Protein AF-A0A089M800-F1 (afdb_monomer_lite)

pLDDT: mean 74.72, std 16.69, range [32.69, 91.88]

Secondary structure (DSSP, 8-state):
----EEE-SS-EEEE----HHHHHHHHHHHTS-TTTS-EEEEEEEE-TTS-EEEEEEE--S-TTPEEEE--S-----EEEEEEEEEEETTEEEEEEEPPEEEE-TTS-EEEE-HHHHHHHS-PPP-TT--HHHHHHHS--TT--

Sequence (144 aa):
MDERLQFDGTQLTFQTALEEEKRQLIAWHFKSSWLELPQAVRLTALSSENKFAQFLFPVDRPLGQMLEMRIPRPANRYYYADLGIIKKVQTFVPILRSNVLFICDDGSLMYSDWFSFQRDHASPPLLEQNTWWEFFTGYSLSAH

Organism: NCBI:txid189425

Radius of gyration: 15.39 Å; chains: 1; bounding box: 35×35×39 Å

Structure (mmCIF, N/CA/C/O backbone):
data_AF-A0A089M800-F1
#
_entry.id   AF-A0A089M800-F1
#
loop_
_atom_site.group_PDB
_atom_site.id
_atom_site.type_symbol
_atom_site.label_atom_id
_atom_site.label_alt_id
_atom_site.label_comp_id
_atom_site.label_asym_id
_atom_site.label_entity_id
_atom_site.label_seq_id
_atom_site.pdbx_PDB_ins_code
_atom_site.Cartn_x
_atom_site.Cartn_y
_atom_site.Cartn_z
_atom_site.occupancy
_atom_site.B_iso_or_equiv
_atom_site.auth_seq_id
_atom_site.auth_comp_id
_atom_site.auth_asym_id
_atom_site.auth_atom_id
_atom_site.pdbx_PDB_model_num
ATOM 1 N N . MET A 1 1 ? 16.127 0.426 6.291 1.00 49.12 1 MET A N 1
ATOM 2 C CA . MET A 1 1 ? 14.814 0.945 5.849 1.00 49.12 1 MET A CA 1
ATOM 3 C C . MET A 1 1 ? 13.780 -0.127 6.134 1.00 49.12 1 MET A C 1
ATOM 5 O O . MET A 1 1 ? 14.118 -1.292 5.994 1.00 49.12 1 MET A O 1
ATOM 9 N N . ASP A 1 2 ? 12.574 0.240 6.563 1.00 60.88 2 ASP A N 1
ATOM 10 C CA . ASP A 1 2 ? 11.484 -0.721 6.787 1.00 60.88 2 ASP A CA 1
ATOM 11 C C . ASP A 1 2 ? 10.811 -1.018 5.430 1.00 60.88 2 ASP A C 1
ATOM 13 O O . ASP A 1 2 ? 9.949 -0.271 4.959 1.00 60.88 2 ASP A O 1
ATOM 17 N N . GLU A 1 3 ? 11.302 -2.041 4.725 1.00 78.12 3 GLU A N 1
ATOM 18 C CA . GLU A 1 3 ? 10.845 -2.426 3.382 1.00 78.12 3 GLU A CA 1
ATOM 19 C C . GLU A 1 3 ? 9.505 -3.167 3.453 1.00 78.12 3 GLU A C 1
ATOM 21 O O . GLU A 1 3 ? 9.428 -4.395 3.501 1.00 78.12 3 GLU A O 1
ATOM 26 N N . ARG A 1 4 ? 8.422 -2.385 3.478 1.00 87.38 4 ARG A N 1
ATOM 27 C CA . ARG A 1 4 ? 7.049 -2.891 3.631 1.00 87.38 4 ARG A CA 1
ATOM 28 C C . ARG A 1 4 ? 6.441 -3.458 2.362 1.00 87.38 4 ARG A C 1
ATOM 30 O O . ARG A 1 4 ? 5.546 -4.286 2.458 1.00 87.38 4 ARG A O 1
ATOM 37 N N . LEU A 1 5 ? 6.861 -2.964 1.203 1.00 91.88 5 LEU A N 1
ATOM 38 C CA . LEU A 1 5 ? 6.451 -3.482 -0.097 1.00 91.88 5 LEU A CA 1
ATOM 39 C C . LEU A 1 5 ? 7.604 -4.320 -0.631 1.00 91.88 5 LEU A C 1
ATOM 41 O O . LEU A 1 5 ? 8.716 -3.817 -0.689 1.00 91.88 5 LEU A O 1
ATOM 45 N N . GLN A 1 6 ? 7.345 -5.565 -1.005 1.00 91.19 6 GLN A N 1
ATOM 46 C CA . GLN A 1 6 ? 8.368 -6.492 -1.489 1.00 91.19 6 GLN A CA 1
ATOM 47 C C . GLN A 1 6 ? 7.889 -7.167 -2.770 1.00 91.19 6 GLN A C 1
ATOM 49 O O . GLN A 1 6 ? 6.682 -7.298 -2.980 1.00 91.19 6 GLN A O 1
ATOM 54 N N . PHE A 1 7 ? 8.829 -7.592 -3.612 1.00 88.25 7 PHE A N 1
ATOM 55 C CA . PHE A 1 7 ? 8.568 -8.352 -4.832 1.00 88.25 7 PHE A CA 1
ATOM 56 C C . PHE A 1 7 ? 9.371 -9.647 -4.814 1.00 88.25 7 PHE A C 1
ATOM 58 O O . PHE A 1 7 ? 10.582 -9.616 -4.618 1.00 88.25 7 PHE A O 1
ATOM 65 N N . ASP A 1 8 ? 8.706 -10.776 -5.037 1.00 85.75 8 ASP A N 1
ATOM 66 C CA . ASP A 1 8 ? 9.338 -12.103 -5.037 1.00 85.75 8 ASP A CA 1
ATOM 67 C C . ASP A 1 8 ? 9.663 -12.629 -6.450 1.00 85.75 8 ASP A C 1
ATOM 69 O O . ASP 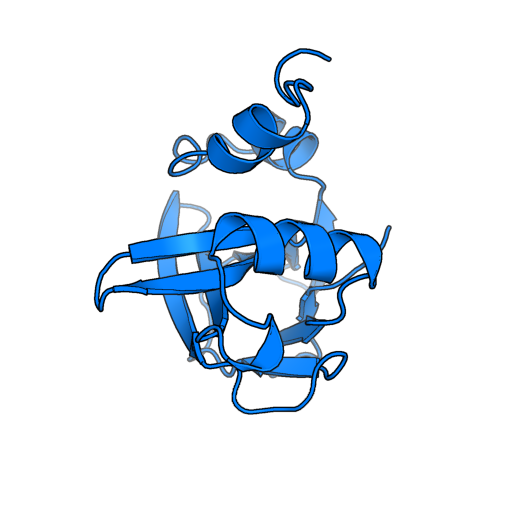A 1 8 ? 10.033 -13.790 -6.620 1.00 85.75 8 ASP A O 1
ATOM 73 N N . GLY A 1 9 ? 9.505 -11.790 -7.480 1.00 80.44 9 GLY A N 1
ATOM 74 C CA . GLY A 1 9 ? 9.636 -12.173 -8.889 1.00 80.44 9 GLY A CA 1
ATOM 75 C C . GLY A 1 9 ? 8.302 -12.485 -9.574 1.00 80.44 9 GLY A C 1
ATOM 76 O O . GLY A 1 9 ? 8.226 -12.457 -10.802 1.00 80.44 9 GLY A O 1
ATOM 77 N N . THR A 1 10 ? 7.237 -12.738 -8.807 1.00 80.94 10 THR A N 1
ATOM 78 C CA . THR A 1 10 ? 5.909 -13.087 -9.339 1.00 80.94 10 THR A CA 1
ATOM 79 C C . THR A 1 10 ? 4.806 -12.172 -8.816 1.00 80.94 10 THR A C 1
ATOM 81 O O . THR A 1 10 ? 3.901 -11.801 -9.566 1.00 80.94 10 THR A O 1
ATOM 84 N N . GLN A 1 11 ? 4.863 -11.795 -7.542 1.00 85.56 11 GLN A N 1
ATOM 85 C CA . GLN A 1 11 ? 3.828 -11.025 -6.859 1.00 85.56 11 GLN A CA 1
ATOM 86 C C . GLN A 1 11 ? 4.428 -9.959 -5.942 1.00 85.56 11 GLN A C 1
ATOM 88 O O . GLN A 1 11 ? 5.575 -10.055 -5.506 1.00 85.56 11 GLN A O 1
ATOM 93 N N . LEU A 1 12 ? 3.627 -8.927 -5.658 1.00 90.06 12 LEU A N 1
ATOM 94 C CA . LEU A 1 12 ? 3.953 -7.960 -4.618 1.00 90.06 12 LEU A CA 1
ATOM 95 C C . LEU A 1 12 ? 3.332 -8.385 -3.296 1.00 90.06 12 LEU A C 1
ATOM 97 O O . LEU A 1 12 ? 2.187 -8.829 -3.255 1.00 90.06 12 LEU A O 1
ATOM 101 N N . THR A 1 13 ? 4.051 -8.164 -2.207 1.00 91.56 13 THR A N 1
ATOM 102 C CA . THR A 1 13 ? 3.533 -8.331 -0.850 1.00 91.56 13 THR A CA 1
ATOM 103 C C . THR A 1 13 ? 3.671 -7.039 -0.071 1.00 91.56 13 THR A C 1
ATOM 105 O O . THR A 1 13 ? 4.709 -6.384 -0.151 1.00 91.56 13 THR A O 1
ATOM 108 N N . PHE A 1 14 ? 2.642 -6.680 0.693 1.00 91.19 14 PHE A N 1
ATOM 109 C CA . PHE A 1 14 ? 2.653 -5.493 1.541 1.00 91.19 14 PHE A CA 1
ATOM 110 C C . PHE A 1 14 ? 2.458 -5.834 3.021 1.00 91.19 14 PHE A C 1
ATOM 112 O O . PHE A 1 14 ? 1.486 -6.495 3.390 1.00 91.19 14 PHE A O 1
ATOM 119 N N . GLN A 1 15 ? 3.344 -5.335 3.883 1.00 90.56 15 GLN A N 1
ATOM 120 C CA . GLN A 1 15 ? 3.259 -5.504 5.330 1.00 90.56 15 GLN A CA 1
ATOM 121 C C . GLN A 1 15 ? 2.272 -4.506 5.954 1.00 90.56 15 GLN A C 1
ATOM 123 O O . GLN A 1 15 ? 2.556 -3.316 6.111 1.00 90.56 15 GLN A O 1
ATOM 128 N N . THR A 1 16 ? 1.122 -5.023 6.388 1.00 88.12 16 THR A N 1
ATOM 129 C CA . THR A 1 16 ? 0.029 -4.227 6.981 1.00 88.12 16 THR A CA 1
ATOM 130 C C . THR A 1 16 ? 0.222 -3.895 8.466 1.00 88.12 16 THR A C 1
ATOM 132 O O . THR A 1 16 ? -0.602 -3.201 9.057 1.00 88.12 16 THR A O 1
ATOM 135 N N . ALA A 1 17 ? 1.295 -4.389 9.093 1.00 86.56 17 ALA A N 1
ATOM 136 C CA . ALA A 1 17 ? 1.561 -4.204 10.519 1.00 86.56 17 ALA A CA 1
ATOM 137 C C . ALA A 1 17 ? 1.618 -2.718 10.910 1.00 86.56 17 ALA A C 1
ATOM 139 O O . ALA A 1 17 ? 2.389 -1.952 10.330 1.00 86.56 17 ALA A O 1
ATOM 140 N N . LEU A 1 18 ? 0.864 -2.327 11.938 1.00 84.38 18 LEU A N 1
ATOM 141 C CA . LEU A 1 18 ? 0.904 -0.991 12.531 1.00 84.38 18 LEU A CA 1
ATOM 142 C C . LEU A 1 18 ? 1.157 -1.081 14.033 1.00 84.38 18 LEU A C 1
ATOM 144 O O . LEU A 1 18 ? 0.583 -1.923 14.727 1.00 84.38 18 LEU A O 1
ATOM 148 N N . GLU A 1 19 ? 1.982 -0.165 14.530 1.00 85.12 19 GLU A N 1
ATOM 149 C CA . GLU A 1 19 ? 2.216 0.018 15.961 1.00 85.12 19 GLU A CA 1
ATOM 150 C C . GLU A 1 19 ? 0.898 0.310 16.689 1.00 85.12 19 GLU A C 1
ATOM 152 O O . GLU A 1 19 ? -0.022 0.917 16.134 1.00 85.12 19 GLU A O 1
ATOM 157 N N . GLU A 1 20 ? 0.797 -0.147 17.937 1.00 86.12 20 GLU A N 1
ATOM 158 C CA . GLU A 1 20 ? -0.401 0.022 18.768 1.00 86.12 20 GLU A CA 1
ATOM 159 C C . GLU A 1 20 ? -0.800 1.499 18.905 1.00 86.12 20 GLU A C 1
ATOM 161 O O . GLU A 1 20 ? -1.959 1.842 18.688 1.00 86.12 20 GLU A O 1
ATOM 166 N N . GLU A 1 21 ? 0.166 2.387 19.145 1.00 86.44 21 GLU A N 1
ATOM 167 C CA . GLU A 1 21 ? -0.069 3.830 19.283 1.00 86.44 21 GLU A CA 1
ATOM 168 C C . GLU A 1 21 ? -0.737 4.434 18.037 1.00 86.44 21 GLU A C 1
ATOM 170 O O . GLU A 1 21 ? -1.718 5.172 18.138 1.00 86.44 21 GLU A O 1
ATOM 175 N N . LYS A 1 22 ? -0.277 4.057 16.836 1.00 82.56 22 LYS A N 1
ATOM 176 C CA . LYS A 1 22 ? -0.880 4.517 15.575 1.00 82.56 22 LYS A CA 1
ATOM 177 C C . LYS A 1 22 ? -2.302 3.994 15.415 1.00 82.56 22 LYS A C 1
ATOM 179 O O . LYS A 1 22 ? -3.185 4.745 15.008 1.00 82.56 22 LYS A O 1
ATOM 184 N N . ARG A 1 23 ? -2.546 2.727 15.766 1.00 85.69 23 ARG A N 1
ATOM 185 C CA . ARG A 1 23 ? -3.891 2.133 15.718 1.00 85.69 23 ARG A CA 1
ATOM 186 C C . ARG A 1 23 ? -4.856 2.854 16.659 1.00 85.69 23 ARG A C 1
ATOM 188 O O . ARG A 1 23 ? -5.989 3.117 16.263 1.00 85.69 23 ARG A O 1
ATOM 195 N N . GLN A 1 24 ? -4.401 3.233 17.852 1.00 84.38 24 GLN A N 1
ATOM 196 C CA . GLN A 1 24 ? -5.200 3.991 18.820 1.00 84.38 24 GLN A CA 1
ATOM 197 C C . GLN A 1 24 ? -5.548 5.395 18.316 1.00 84.38 24 GLN A C 1
ATOM 199 O O . GLN A 1 24 ? -6.711 5.796 18.385 1.00 84.38 24 GLN A O 1
ATOM 204 N N . LEU A 1 25 ? -4.581 6.120 17.746 1.00 85.50 25 LEU A N 1
ATOM 205 C CA . LEU A 1 25 ? -4.818 7.446 17.163 1.00 85.50 25 LEU A CA 1
ATOM 206 C C . LEU A 1 25 ? -5.839 7.398 16.022 1.00 85.50 25 LEU A C 1
ATOM 208 O O . LEU A 1 25 ? -6.747 8.228 15.949 1.00 85.50 25 LEU A O 1
ATOM 212 N N . ILE A 1 26 ? -5.723 6.394 15.153 1.00 83.62 26 ILE A N 1
ATOM 213 C CA . ILE A 1 26 ? -6.665 6.189 14.055 1.00 83.62 26 ILE A CA 1
ATOM 214 C C . ILE A 1 26 ? -8.062 5.867 14.600 1.00 83.62 26 ILE A C 1
ATOM 216 O O . ILE A 1 26 ? -9.037 6.500 14.193 1.00 83.62 26 ILE A O 1
ATOM 220 N N . ALA A 1 27 ? -8.173 4.932 15.547 1.00 85.38 27 ALA A N 1
ATOM 221 C CA . ALA A 1 27 ? -9.451 4.576 16.161 1.00 85.38 27 ALA A CA 1
ATOM 222 C C . ALA A 1 27 ? -10.144 5.797 16.794 1.00 85.38 27 ALA A C 1
ATOM 224 O O . ALA A 1 27 ? -11.343 6.015 16.600 1.00 85.38 27 ALA A O 1
ATOM 225 N N . TRP A 1 28 ? -9.373 6.646 17.481 1.00 85.31 28 TRP A N 1
ATOM 226 C CA . TRP A 1 28 ? -9.867 7.896 18.053 1.00 85.31 28 TRP A CA 1
ATOM 227 C C . TRP A 1 28 ? -10.388 8.863 16.981 1.00 85.31 28 TRP A C 1
ATOM 229 O O . TRP A 1 28 ? -11.489 9.398 17.122 1.00 85.31 28 TRP A O 1
ATOM 239 N N . HIS A 1 29 ? -9.654 9.040 15.876 1.00 82.06 29 HIS A N 1
ATOM 240 C CA . HIS A 1 29 ? -10.070 9.923 14.783 1.00 82.06 29 HIS A CA 1
ATOM 241 C C . HIS A 1 29 ? -11.381 9.472 14.124 1.00 82.06 29 HIS A C 1
ATOM 243 O O . HIS A 1 29 ? -12.290 10.280 13.911 1.00 82.06 29 HIS A O 1
ATOM 249 N N . PHE A 1 30 ? -11.490 8.182 13.803 1.00 81.69 30 PHE A N 1
ATOM 250 C CA . PHE A 1 30 ? -12.666 7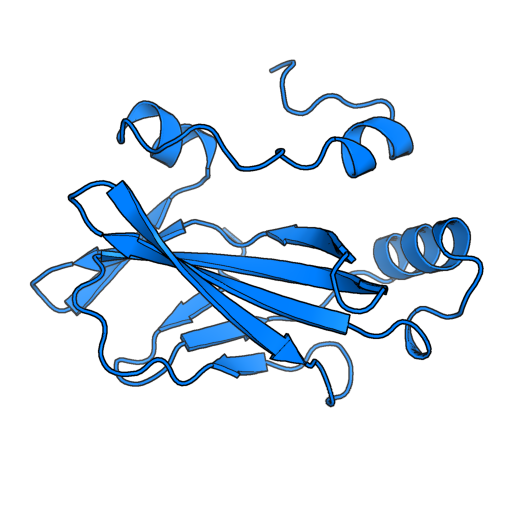.645 13.120 1.00 81.69 30 PHE A CA 1
ATOM 251 C C . PHE A 1 30 ? -13.828 7.320 14.067 1.00 81.69 30 PHE A C 1
ATOM 253 O O . PHE A 1 30 ? -14.915 7.001 13.588 1.00 81.69 30 PHE A O 1
ATOM 260 N N . LYS A 1 31 ? -13.626 7.440 15.388 1.00 86.56 31 LYS A N 1
ATOM 261 C CA . LYS A 1 31 ? -14.605 7.091 16.431 1.00 86.56 31 LYS A CA 1
ATOM 262 C C . LYS A 1 31 ? -15.134 5.658 16.281 1.00 86.56 31 LYS A C 1
ATOM 264 O O . LYS A 1 31 ? -16.317 5.406 16.489 1.00 86.56 31 LYS A O 1
ATOM 269 N N . SER A 1 32 ? -14.253 4.738 15.901 1.00 83.25 32 SER A N 1
ATOM 270 C CA . SER A 1 32 ? -14.541 3.311 15.712 1.00 83.25 32 SER A CA 1
ATOM 271 C C . SER A 1 32 ? -13.309 2.511 16.103 1.00 83.25 32 SER A C 1
ATOM 273 O O . SER A 1 32 ? -12.192 3.024 16.013 1.00 83.25 32 SER A O 1
ATOM 275 N N . SER A 1 33 ? -13.482 1.253 16.506 1.00 85.00 33 SER A N 1
ATOM 276 C CA . SER A 1 33 ? -12.331 0.381 16.719 1.00 85.00 33 SER A CA 1
ATOM 277 C C . SER A 1 33 ? -11.552 0.226 15.419 1.00 85.00 33 SER A C 1
ATOM 279 O O . SER A 1 33 ? -12.132 0.058 14.350 1.00 85.00 33 SER A O 1
ATOM 281 N N . TRP A 1 34 ? -10.224 0.212 15.506 1.00 81.94 34 TRP A N 1
ATOM 282 C CA . TRP A 1 34 ? -9.366 -0.052 14.355 1.00 81.94 34 TRP A CA 1
ATOM 283 C C . TRP A 1 34 ? -9.736 -1.366 13.632 1.00 81.94 34 TRP A C 1
ATOM 285 O O . TRP A 1 34 ? -9.658 -1.434 12.410 1.00 81.94 34 TRP A O 1
ATOM 295 N N . LEU A 1 35 ? -10.223 -2.376 14.365 1.00 82.19 35 LEU A N 1
ATOM 296 C CA . LEU A 1 35 ? -10.689 -3.653 13.802 1.00 82.19 35 LEU A CA 1
ATOM 297 C C . LEU A 1 35 ? -12.014 -3.554 13.028 1.00 82.19 35 LEU A C 1
ATOM 299 O O . LEU A 1 35 ? -12.303 -4.418 12.209 1.00 82.19 35 LEU A O 1
ATOM 303 N N . GLU A 1 36 ? -12.819 -2.527 13.289 1.00 83.75 36 GLU A N 1
ATOM 304 C CA . GLU A 1 36 ? -14.102 -2.285 12.615 1.00 83.75 36 GLU A CA 1
ATOM 305 C C . GLU A 1 36 ? -13.939 -1.400 11.375 1.00 83.75 36 GLU A C 1
ATOM 307 O O . GLU A 1 36 ? -14.843 -1.312 10.544 1.00 83.75 36 GLU A O 1
ATOM 312 N N . LEU A 1 37 ? -12.791 -0.727 11.243 1.00 84.56 37 LEU A N 1
ATOM 313 C CA . LEU A 1 37 ? -12.530 0.156 10.119 1.00 84.56 37 LEU A CA 1
ATOM 314 C C . LEU A 1 37 ? -12.257 -0.672 8.858 1.00 84.56 37 LEU A C 1
ATOM 316 O O . LEU A 1 37 ? -11.341 -1.501 8.863 1.00 84.56 37 LEU A O 1
ATOM 320 N N . PRO A 1 38 ? -12.993 -0.432 7.757 1.00 86.75 38 PRO A N 1
ATOM 321 C CA . PRO A 1 38 ? -12.748 -1.105 6.489 1.00 86.75 38 PRO A CA 1
ATOM 322 C C . PRO A 1 38 ? -11.404 -0.642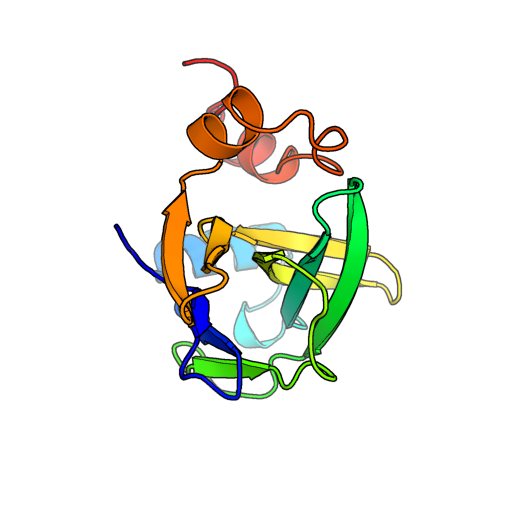 5.922 1.00 86.75 38 PRO A C 1
ATOM 324 O O . PRO A 1 38 ? -11.244 0.498 5.481 1.00 86.75 38 PRO A O 1
ATOM 327 N N . GLN A 1 39 ? -10.425 -1.535 5.953 1.00 86.69 39 GLN A N 1
ATOM 328 C CA . GLN A 1 39 ? -9.057 -1.267 5.531 1.00 86.69 39 GLN A CA 1
ATOM 329 C C . GLN A 1 39 ? -8.813 -1.779 4.114 1.00 86.69 39 GLN A C 1
ATOM 331 O O . GLN A 1 39 ? -9.376 -2.787 3.684 1.00 86.69 39 GLN A O 1
ATOM 336 N N . ALA A 1 40 ? -7.933 -1.098 3.391 1.00 88.25 40 ALA A N 1
ATOM 337 C CA . ALA A 1 40 ? -7.449 -1.556 2.101 1.00 88.25 40 ALA A CA 1
ATOM 338 C C . ALA A 1 40 ? -6.005 -1.126 1.874 1.00 88.25 40 ALA A C 1
ATOM 340 O O . ALA A 1 40 ? -5.544 -0.119 2.414 1.00 88.25 40 ALA A O 1
ATOM 341 N N . VAL A 1 41 ? -5.312 -1.873 1.025 1.00 88.81 41 VAL A N 1
ATOM 342 C CA . VAL A 1 41 ? -4.051 -1.454 0.430 1.00 88.81 41 VAL A CA 1
ATOM 343 C C . VAL A 1 41 ? -4.336 -0.937 -0.974 1.00 88.81 41 VAL A C 1
ATOM 345 O O . VAL A 1 41 ? -4.893 -1.646 -1.812 1.00 88.81 41 VAL A O 1
ATOM 348 N N . ARG A 1 42 ? -3.960 0.312 -1.240 1.00 88.44 42 ARG A N 1
ATOM 349 C CA . ARG A 1 42 ? -3.952 0.901 -2.577 1.00 88.44 42 ARG A CA 1
ATOM 350 C C . ARG A 1 42 ? -2.551 0.793 -3.149 1.00 88.44 42 ARG A C 1
ATOM 352 O O . ARG A 1 42 ? -1.656 1.533 -2.749 1.00 88.44 42 ARG A O 1
ATOM 359 N N . LEU A 1 43 ? -2.375 -0.093 -4.112 1.00 87.31 43 LEU A N 1
ATOM 360 C CA . LEU A 1 43 ? -1.164 -0.167 -4.909 1.00 87.31 43 LEU A CA 1
ATOM 361 C C . LEU A 1 43 ? -1.246 0.844 -6.051 1.00 87.31 43 LEU A C 1
ATOM 363 O O . LEU A 1 43 ? -2.230 0.865 -6.789 1.00 87.31 43 LEU A O 1
ATOM 367 N N . THR A 1 44 ? -0.187 1.618 -6.244 1.00 86.56 44 THR A N 1
ATOM 368 C CA . THR A 1 44 ? 0.003 2.435 -7.439 1.00 86.56 44 THR A CA 1
ATOM 369 C C . THR A 1 44 ? 1.204 1.919 -8.214 1.00 86.56 44 THR A C 1
ATOM 371 O O . THR A 1 44 ? 2.288 1.758 -7.656 1.00 86.56 44 THR A O 1
ATOM 374 N N . ALA A 1 45 ? 1.005 1.672 -9.505 1.00 85.00 45 ALA A N 1
ATOM 375 C CA . ALA A 1 45 ? 2.060 1.326 -10.443 1.00 85.00 45 ALA A CA 1
ATOM 376 C C . ALA A 1 45 ? 2.298 2.503 -11.393 1.00 85.00 45 ALA A C 1
ATOM 378 O O . ALA A 1 45 ? 1.340 3.065 -11.925 1.00 85.00 45 ALA A O 1
ATOM 379 N N . LEU A 1 46 ? 3.562 2.861 -11.603 1.00 81.44 46 LEU A N 1
ATOM 380 C CA . LEU A 1 46 ? 4.002 3.953 -12.465 1.00 81.44 46 LEU A CA 1
ATOM 381 C C . LEU A 1 46 ? 4.887 3.406 -13.589 1.00 81.44 46 LEU A C 1
ATOM 383 O O . LEU A 1 46 ? 5.822 2.628 -13.368 1.00 81.44 46 LEU A O 1
ATOM 387 N N . SER A 1 47 ? 4.601 3.847 -14.806 1.00 77.00 47 SER A N 1
ATOM 388 C CA . SER A 1 47 ? 5.475 3.653 -15.963 1.00 77.00 47 SER A CA 1
ATOM 389 C C . SER A 1 47 ? 6.528 4.762 -16.044 1.00 77.00 47 SER A C 1
ATOM 391 O O . SER A 1 47 ? 6.361 5.835 -15.466 1.00 77.00 47 SER A O 1
ATOM 393 N N . SER A 1 48 ? 7.584 4.537 -16.828 1.00 70.19 48 SER A N 1
ATOM 394 C CA . SER A 1 48 ? 8.581 5.568 -17.159 1.00 70.19 48 SER A CA 1
ATOM 395 C C . SER A 1 48 ? 8.006 6.750 -17.950 1.00 70.19 48 SER A C 1
ATOM 397 O O . SER A 1 48 ? 8.618 7.808 -17.998 1.00 70.19 48 SER A O 1
ATOM 399 N N . GLU A 1 49 ? 6.831 6.587 -18.564 1.00 70.44 49 GLU A N 1
ATOM 400 C CA . GLU A 1 49 ? 6.108 7.642 -19.285 1.00 70.44 49 GLU A CA 1
ATOM 401 C C . GLU A 1 49 ? 5.138 8.415 -18.376 1.00 70.44 49 GLU A C 1
ATOM 403 O O . GLU A 1 49 ? 4.211 9.060 -18.866 1.00 70.44 49 GLU A O 1
ATOM 408 N N . ASN A 1 50 ? 5.280 8.306 -17.050 1.00 65.75 50 ASN A N 1
ATOM 409 C CA . ASN A 1 50 ? 4.395 8.927 -16.057 1.00 65.75 50 ASN A CA 1
ATOM 410 C C . ASN A 1 50 ? 2.913 8.506 -16.138 1.00 65.75 50 ASN A C 1
ATOM 412 O O . ASN A 1 50 ? 2.060 9.097 -15.472 1.00 65.75 50 ASN A O 1
ATOM 416 N N . LYS A 1 51 ? 2.575 7.456 -16.897 1.00 75.06 51 LYS A N 1
ATOM 417 C CA . LYS A 1 51 ? 1.258 6.810 -16.800 1.00 75.06 51 LYS A CA 1
ATOM 418 C C . LYS A 1 51 ? 1.196 6.013 -15.509 1.00 75.06 51 LYS A C 1
ATOM 420 O O . LYS A 1 51 ? 2.161 5.317 -15.179 1.00 75.06 51 LYS A O 1
ATOM 425 N N . PHE A 1 52 ? 0.059 6.085 -14.824 1.00 77.69 52 PHE A N 1
ATOM 426 C CA . PHE A 1 52 ? -0.157 5.384 -13.568 1.00 77.69 52 PHE A CA 1
ATOM 427 C C . PHE A 1 52 ? -1.425 4.536 -13.595 1.00 77.69 52 PHE A C 1
ATOM 429 O O . PHE A 1 52 ? -2.394 4.854 -14.285 1.00 77.69 52 PHE A O 1
ATOM 436 N N . ALA A 1 53 ? -1.413 3.461 -12.816 1.00 80.31 53 ALA A N 1
ATOM 437 C CA . ALA A 1 53 ? -2.572 2.627 -12.538 1.00 80.31 53 ALA A CA 1
ATOM 438 C C . ALA A 1 53 ? -2.693 2.419 -11.029 1.00 80.31 53 ALA A C 1
ATOM 440 O O . ALA A 1 53 ? -1.683 2.277 -10.339 1.00 80.31 53 ALA A O 1
ATOM 441 N N . GLN A 1 54 ? -3.925 2.399 -10.526 1.00 82.94 54 GLN A N 1
ATOM 442 C CA . GLN A 1 54 ? -4.219 2.162 -9.117 1.00 82.94 54 GLN A CA 1
ATOM 443 C C . GLN A 1 54 ? -5.075 0.913 -8.959 1.00 82.94 54 GLN A C 1
ATOM 445 O O . GLN A 1 54 ? -6.036 0.706 -9.698 1.00 82.94 54 GLN A O 1
ATOM 450 N N . PHE A 1 55 ? -4.730 0.107 -7.964 1.00 83.19 55 PHE A N 1
ATOM 451 C CA . PHE A 1 55 ? -5.419 -1.128 -7.622 1.00 83.19 55 PHE A CA 1
ATOM 452 C C . PHE A 1 55 ? -5.722 -1.111 -6.128 1.00 83.19 55 PHE A C 1
ATOM 454 O O . PHE A 1 55 ? -4.859 -0.762 -5.324 1.00 83.19 55 PHE A O 1
ATOM 461 N N . LEU A 1 56 ? -6.950 -1.464 -5.759 1.00 85.88 56 LEU A N 1
ATOM 462 C CA . LEU A 1 56 ? -7.387 -1.536 -4.368 1.00 85.88 56 LEU A CA 1
ATOM 463 C C . LEU A 1 56 ? -7.549 -2.994 -3.957 1.00 85.88 56 LEU A C 1
ATOM 465 O O . LEU A 1 56 ? -8.270 -3.749 -4.607 1.00 85.88 56 LEU A O 1
ATOM 469 N N . PHE A 1 57 ? -6.907 -3.356 -2.854 1.00 86.62 57 PHE A N 1
ATOM 470 C CA . PHE A 1 57 ? -6.958 -4.683 -2.261 1.00 86.62 57 PHE A CA 1
ATOM 471 C C . PHE A 1 57 ? -7.544 -4.560 -0.851 1.00 86.62 57 PHE A C 1
ATOM 473 O O . PHE A 1 57 ? -6.924 -3.912 -0.005 1.00 86.62 57 PHE A O 1
ATOM 480 N N . PRO A 1 58 ? -8.737 -5.112 -0.575 1.00 85.62 58 PRO A N 1
ATOM 481 C CA . PRO A 1 58 ? -9.297 -5.083 0.772 1.00 85.62 58 PRO A CA 1
ATOM 482 C C . PRO A 1 58 ? -8.399 -5.869 1.733 1.00 85.62 58 PRO A C 1
ATOM 484 O O . PRO A 1 58 ? -7.851 -6.907 1.369 1.00 85.62 58 PRO A O 1
ATOM 487 N N . VAL A 1 59 ? -8.247 -5.372 2.960 1.00 85.88 59 VAL A N 1
ATOM 488 C CA . VAL A 1 59 ? -7.567 -6.101 4.035 1.00 85.88 59 VAL A CA 1
ATOM 489 C C . VAL A 1 59 ? -8.632 -6.891 4.789 1.00 85.88 59 VAL A C 1
ATOM 491 O O . VAL A 1 59 ? -9.340 -6.356 5.635 1.00 85.88 59 VAL A O 1
ATOM 494 N N . ASP A 1 60 ? -8.769 -8.164 4.434 1.00 74.69 60 ASP A N 1
ATOM 495 C CA . ASP A 1 60 ? -9.699 -9.132 5.029 1.00 74.69 60 ASP A CA 1
ATOM 496 C C . ASP A 1 60 ? -9.029 -10.040 6.080 1.00 74.69 60 ASP A C 1
ATOM 498 O O . ASP A 1 60 ? -9.678 -10.889 6.692 1.00 74.69 60 ASP A O 1
ATOM 502 N N . ARG A 1 61 ? -7.722 -9.856 6.305 1.00 66.75 61 ARG A N 1
ATOM 503 C CA . ARG A 1 61 ? -6.881 -10.678 7.186 1.00 66.75 61 ARG A CA 1
ATOM 504 C C . ARG A 1 61 ? -6.544 -9.973 8.505 1.00 66.75 61 ARG A C 1
ATOM 506 O O . ARG A 1 61 ? -6.592 -8.745 8.578 1.00 66.75 61 ARG A O 1
ATOM 513 N N . PRO A 1 62 ? -6.148 -10.728 9.549 1.00 64.94 62 PRO A N 1
ATOM 514 C CA . PRO A 1 62 ? -5.664 -10.154 10.798 1.00 64.94 62 PRO A CA 1
ATOM 515 C C . PRO A 1 62 ? -4.471 -9.215 10.587 1.00 64.94 62 PRO A C 1
ATOM 517 O O . PRO A 1 62 ? -3.624 -9.426 9.717 1.00 64.94 62 PRO A O 1
ATOM 520 N N . LEU A 1 63 ? -4.382 -8.201 11.443 1.00 59.00 63 LEU A N 1
ATOM 521 C CA . LEU A 1 63 ? -3.321 -7.197 11.419 1.00 59.00 63 LEU A CA 1
ATOM 522 C C . LEU A 1 63 ? -1.934 -7.808 11.569 1.00 59.00 63 LEU A C 1
ATOM 524 O O . LEU A 1 63 ? -1.726 -8.730 12.354 1.00 59.00 63 LEU A O 1
ATOM 528 N N . GLY A 1 64 ? -0.972 -7.228 10.855 1.00 62.44 64 GLY A N 1
ATOM 529 C CA . GLY A 1 64 ? 0.417 -7.675 10.904 1.00 62.44 64 GLY A CA 1
ATOM 530 C C . GLY A 1 64 ? 0.769 -8.744 9.878 1.00 62.44 64 GLY A C 1
ATOM 531 O O . GLY A 1 64 ? 1.929 -9.135 9.799 1.00 62.44 64 GLY A O 1
ATOM 532 N N . GLN A 1 65 ? -0.195 -9.178 9.065 1.00 75.44 65 GLN A N 1
ATOM 533 C CA . GLN A 1 65 ? 0.056 -10.114 7.978 1.00 75.44 65 GLN A CA 1
ATOM 534 C C . GLN A 1 65 ? 0.472 -9.407 6.686 1.00 75.44 65 GLN A C 1
ATOM 536 O O . GLN A 1 65 ? 0.136 -8.244 6.428 1.00 75.44 65 GLN A O 1
ATOM 541 N N . MET A 1 66 ? 1.211 -10.152 5.869 1.00 85.06 66 MET A N 1
ATOM 542 C CA . MET A 1 66 ? 1.535 -9.782 4.499 1.00 85.06 66 MET A CA 1
ATOM 543 C C . MET A 1 66 ? 0.282 -9.922 3.634 1.00 85.06 66 MET A C 1
ATOM 545 O O . MET A 1 66 ? -0.356 -10.978 3.614 1.00 85.06 66 MET A O 1
ATOM 549 N N . LEU A 1 67 ? -0.067 -8.854 2.923 1.00 87.81 67 LEU A N 1
ATOM 550 C CA . LEU A 1 67 ? -1.108 -8.875 1.906 1.00 87.81 67 LEU A CA 1
ATOM 551 C C . LEU A 1 67 ? -0.470 -9.152 0.546 1.00 87.81 67 LEU A C 1
ATOM 553 O O . LEU A 1 67 ? 0.354 -8.367 0.079 1.00 87.81 67 LEU A O 1
ATOM 557 N N . GLU A 1 68 ? -0.864 -10.254 -0.083 1.00 88.75 68 GLU A N 1
ATOM 558 C CA . GLU A 1 68 ? -0.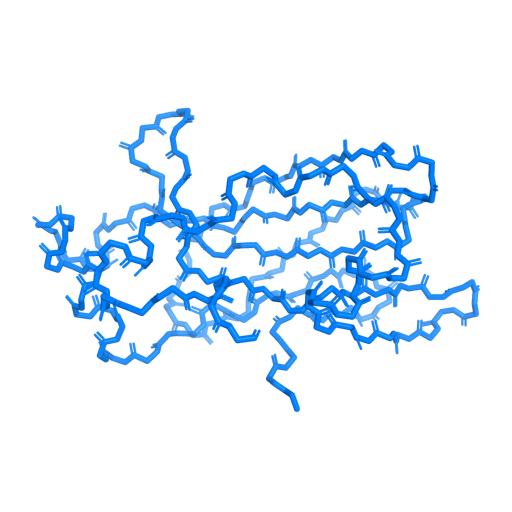430 -10.604 -1.435 1.00 88.75 68 GLU A CA 1
ATOM 559 C C . GLU A 1 68 ? -1.246 -9.830 -2.474 1.00 88.75 68 GLU A C 1
ATOM 561 O O . GLU A 1 68 ? -2.477 -9.846 -2.471 1.00 88.75 68 GLU A O 1
ATOM 566 N N . MET A 1 69 ? -0.551 -9.171 -3.394 1.00 87.25 69 MET A N 1
ATOM 567 C CA . MET A 1 69 ? -1.120 -8.366 -4.465 1.00 87.25 69 MET A CA 1
ATOM 568 C C . MET A 1 69 ? -0.625 -8.910 -5.803 1.00 87.25 69 MET A C 1
ATOM 570 O O . MET A 1 69 ? 0.518 -8.693 -6.217 1.00 87.25 69 MET A O 1
ATOM 574 N N . ARG A 1 70 ? -1.507 -9.630 -6.499 1.00 76.88 70 ARG A N 1
ATOM 575 C CA . ARG A 1 70 ? -1.235 -10.136 -7.847 1.00 76.88 70 ARG A CA 1
ATOM 576 C C . ARG A 1 70 ? -1.574 -9.063 -8.869 1.00 76.88 70 ARG A C 1
ATOM 578 O O . ARG A 1 70 ? -2.743 -8.741 -9.068 1.00 76.88 70 ARG A O 1
ATOM 585 N N . ILE A 1 71 ? -0.553 -8.524 -9.525 1.00 68.88 71 ILE A N 1
ATOM 586 C CA . ILE A 1 71 ? -0.725 -7.550 -10.604 1.00 68.88 71 ILE A CA 1
ATOM 587 C C . ILE A 1 71 ? -0.677 -8.300 -11.937 1.00 68.88 71 ILE A C 1
ATOM 589 O O . ILE A 1 71 ? 0.214 -9.131 -12.132 1.00 68.88 71 ILE A O 1
ATOM 593 N N . PRO A 1 72 ? -1.578 -8.014 -12.890 1.00 57.44 72 PRO A N 1
ATOM 594 C CA . PRO A 1 72 ? -1.412 -8.490 -14.255 1.00 57.44 72 PRO A CA 1
ATOM 595 C C . PRO A 1 72 ? -0.141 -7.864 -14.851 1.00 57.44 72 PRO A C 1
ATOM 597 O O . PRO A 1 72 ? -0.135 -6.680 -15.165 1.00 57.44 72 PRO A O 1
ATOM 600 N N . ARG A 1 73 ? 0.935 -8.666 -14.919 1.00 59.06 73 ARG A N 1
ATOM 601 C CA . ARG A 1 73 ? 2.236 -8.443 -15.587 1.00 59.06 73 ARG A CA 1
ATOM 602 C C . ARG A 1 73 ? 2.575 -6.982 -15.879 1.00 59.06 73 ARG A C 1
ATOM 604 O O . ARG A 1 73 ? 2.099 -6.426 -16.872 1.00 59.06 73 ARG A O 1
ATOM 611 N N . PRO A 1 74 ? 3.440 -6.361 -15.082 1.00 56.09 74 PRO A N 1
ATOM 612 C CA . PRO A 1 74 ? 3.633 -4.949 -15.257 1.00 56.09 74 PRO A CA 1
ATOM 613 C C . PRO A 1 74 ? 4.670 -4.644 -16.343 1.00 56.09 74 PRO A C 1
ATOM 615 O O . PRO A 1 74 ? 5.826 -5.034 -16.258 1.00 56.09 74 PRO A O 1
ATOM 618 N N . ALA A 1 75 ? 4.257 -3.846 -17.326 1.00 61.28 75 ALA A N 1
ATOM 619 C CA . ALA A 1 75 ? 5.167 -3.013 -18.120 1.00 61.28 75 ALA A CA 1
ATOM 620 C C . ALA A 1 75 ? 5.676 -1.789 -17.320 1.00 61.28 75 ALA A C 1
ATOM 622 O O . ALA A 1 75 ? 6.379 -0.928 -17.845 1.00 61.28 75 ALA A O 1
ATOM 623 N N . ASN A 1 76 ? 5.258 -1.683 -16.056 1.00 64.88 76 ASN A N 1
ATOM 624 C CA . ASN A 1 76 ? 5.561 -0.588 -15.151 1.00 64.88 76 ASN A CA 1
ATOM 625 C C . ASN A 1 76 ? 6.868 -0.856 -14.412 1.00 64.88 76 ASN A C 1
ATOM 627 O O . ASN A 1 76 ? 7.231 -1.999 -14.142 1.00 64.88 76 ASN A O 1
ATOM 631 N N . ARG A 1 77 ? 7.562 0.222 -14.068 1.00 77.62 77 ARG A N 1
ATOM 632 C CA . ARG A 1 77 ? 8.895 0.154 -13.474 1.00 77.62 77 ARG A CA 1
ATOM 633 C C . ARG A 1 77 ? 8.883 0.456 -11.982 1.00 77.62 77 ARG A C 1
ATOM 635 O O . ARG A 1 77 ? 9.699 -0.101 -11.257 1.00 77.62 77 ARG A O 1
ATOM 642 N N . TYR A 1 78 ? 7.929 1.264 -11.520 1.00 86.12 78 TYR A N 1
ATOM 643 C CA . TYR A 1 78 ? 7.873 1.715 -10.132 1.00 86.12 78 TYR A CA 1
ATOM 644 C C . TYR A 1 78 ? 6.545 1.364 -9.472 1.00 86.12 78 TYR A C 1
ATOM 646 O O . TYR A 1 78 ? 5.481 1.469 -10.086 1.00 86.12 78 TYR A O 1
ATOM 654 N N . TYR A 1 79 ? 6.612 1.002 -8.197 1.00 87.62 79 TYR A N 1
ATOM 655 C CA . TYR A 1 79 ? 5.473 0.620 -7.375 1.00 87.62 79 TYR A CA 1
ATOM 656 C C . TYR A 1 79 ? 5.563 1.286 -6.024 1.00 87.62 79 TYR A C 1
ATOM 658 O O . TYR A 1 79 ? 6.633 1.397 -5.432 1.00 87.62 79 TYR A O 1
ATOM 666 N N . TYR A 1 80 ? 4.413 1.650 -5.492 1.00 89.06 80 TYR A N 1
ATOM 667 C CA . TYR A 1 80 ? 4.277 1.961 -4.084 1.00 89.06 80 TYR A CA 1
ATOM 668 C C . TYR A 1 80 ? 2.883 1.583 -3.621 1.00 89.06 80 TYR A C 1
ATOM 670 O O . TYR A 1 80 ? 1.940 1.528 -4.414 1.00 89.06 80 TYR A O 1
ATOM 678 N N . ALA A 1 81 ? 2.749 1.329 -2.330 1.00 89.75 81 ALA A N 1
ATOM 679 C CA . ALA A 1 81 ? 1.490 0.932 -1.741 1.00 89.75 81 ALA A CA 1
ATOM 680 C C . ALA A 1 81 ? 1.163 1.803 -0.531 1.00 89.75 81 ALA A C 1
ATOM 682 O O . ALA A 1 81 ? 2.025 2.091 0.302 1.00 89.75 81 ALA A O 1
ATOM 683 N N . ASP A 1 82 ? -0.102 2.198 -0.452 1.00 88.50 82 ASP A N 1
ATOM 684 C CA . ASP A 1 82 ? -0.689 2.877 0.692 1.00 88.50 82 ASP A CA 1
ATOM 685 C C . ASP A 1 82 ? -1.572 1.888 1.447 1.00 88.50 82 ASP A C 1
ATOM 687 O O . ASP A 1 82 ? -2.516 1.360 0.868 1.00 88.50 82 ASP A O 1
ATOM 691 N N . LEU A 1 83 ? -1.339 1.679 2.738 1.00 88.94 83 LEU A N 1
ATOM 692 C CA . LEU A 1 83 ? -2.394 1.187 3.621 1.00 88.94 83 LEU A CA 1
ATOM 693 C C . LEU A 1 83 ? -3.337 2.353 3.899 1.00 88.94 83 LEU A C 1
ATOM 695 O O . LEU A 1 83 ? -2.871 3.473 4.096 1.00 88.94 83 LEU A O 1
ATOM 699 N N . GLY A 1 84 ? -4.641 2.113 3.944 1.00 87.88 84 GLY A N 1
ATOM 700 C CA . GLY A 1 84 ? -5.624 3.155 4.213 1.00 87.88 84 GLY A CA 1
ATOM 701 C C . GLY A 1 84 ? -6.975 2.623 4.661 1.00 87.88 84 GLY A C 1
ATOM 702 O O . GLY A 1 84 ? -7.207 1.415 4.704 1.00 87.88 84 GLY A O 1
ATOM 703 N N . ILE A 1 85 ? -7.868 3.555 4.989 1.00 86.56 85 ILE A N 1
ATOM 704 C CA . ILE A 1 85 ? -9.251 3.282 5.395 1.00 86.56 85 ILE A CA 1
ATOM 705 C C . ILE A 1 85 ? -10.210 3.734 4.298 1.00 86.56 85 ILE A C 1
ATOM 707 O O . ILE A 1 85 ? -10.104 4.844 3.772 1.00 86.56 85 ILE A O 1
ATOM 711 N N . ILE A 1 86 ? -11.192 2.891 3.992 1.00 81.06 86 ILE A N 1
ATOM 712 C CA . ILE A 1 86 ? -12.278 3.185 3.060 1.00 81.06 86 ILE A CA 1
ATOM 713 C C . ILE A 1 86 ? -13.425 3.854 3.829 1.00 81.06 86 ILE A C 1
ATOM 715 O O . ILE A 1 86 ? -14.289 3.201 4.401 1.00 81.06 86 ILE A O 1
ATOM 719 N N . LYS A 1 87 ? -13.475 5.187 3.842 1.00 70.88 87 LYS A N 1
ATOM 720 C CA . LYS A 1 87 ? -14.526 5.928 4.567 1.00 70.88 87 LYS A CA 1
ATOM 721 C C . LYS A 1 87 ? -15.891 5.867 3.862 1.00 70.88 87 LYS A C 1
ATOM 723 O O . LYS A 1 87 ? -16.931 5.923 4.512 1.00 70.88 87 LYS A O 1
ATOM 728 N N . LYS A 1 88 ? -15.886 5.800 2.526 1.00 68.38 88 LYS A N 1
ATOM 729 C CA . LYS A 1 88 ? -17.045 5.658 1.620 1.00 68.38 88 LYS A CA 1
ATOM 730 C C . LYS A 1 88 ? -16.585 4.906 0.369 1.00 68.38 88 LYS A C 1
ATOM 732 O O . LYS A 1 88 ? -15.385 4.843 0.128 1.00 68.38 88 LYS A O 1
ATOM 737 N N . VAL A 1 89 ? -17.515 4.449 -0.477 1.00 54.44 89 VAL A N 1
ATOM 738 C CA . VAL A 1 89 ? -17.228 3.729 -1.745 1.00 54.44 89 VAL A CA 1
ATOM 739 C C . VAL A 1 89 ? -16.175 4.431 -2.629 1.00 54.44 89 VAL A C 1
ATOM 741 O O . VAL A 1 89 ? -15.499 3.773 -3.407 1.00 54.44 89 VAL A O 1
ATOM 744 N N . GLN A 1 90 ? -15.993 5.749 -2.486 1.00 55.88 90 GLN A N 1
ATOM 745 C CA . GLN A 1 90 ? -15.041 6.548 -3.269 1.00 55.88 90 GLN A CA 1
ATOM 746 C C . GLN A 1 90 ? -13.973 7.273 -2.432 1.00 55.88 90 GLN A C 1
ATOM 748 O O . GLN A 1 90 ? -13.184 8.034 -2.982 1.00 55.88 90 GLN A O 1
ATOM 753 N N . THR A 1 91 ? -13.938 7.093 -1.108 1.00 75.75 91 THR A N 1
ATOM 754 C CA . THR A 1 91 ? -13.018 7.847 -0.239 1.00 75.75 91 THR A CA 1
ATOM 755 C C . THR A 1 91 ? -12.038 6.905 0.438 1.00 75.75 91 THR A C 1
ATOM 757 O O . THR A 1 91 ? -12.407 6.186 1.365 1.00 75.75 91 THR A O 1
ATOM 760 N N . PHE A 1 92 ? -10.789 6.951 -0.017 1.00 79.19 92 PHE A N 1
ATOM 761 C CA . PHE A 1 92 ? -9.658 6.237 0.565 1.00 79.19 92 PHE A CA 1
ATOM 762 C C . PHE A 1 92 ? -8.773 7.222 1.330 1.00 79.19 92 PHE A C 1
ATOM 764 O O . PHE A 1 92 ? -8.261 8.173 0.740 1.00 79.19 92 PHE A O 1
ATOM 771 N N . VAL A 1 93 ? -8.599 6.995 2.630 1.00 83.06 93 VAL A N 1
ATOM 772 C CA . VAL A 1 93 ? -7.719 7.796 3.489 1.00 83.06 93 VAL A CA 1
ATOM 773 C C . VAL A 1 93 ? -6.417 7.018 3.689 1.00 83.06 93 VAL A C 1
ATOM 775 O O . VAL A 1 93 ? -6.445 6.020 4.413 1.00 83.06 93 VAL A O 1
ATOM 778 N N . PRO A 1 94 ? -5.302 7.404 3.039 1.00 82.62 94 PRO A N 1
ATOM 779 C CA . PRO A 1 94 ? -4.022 6.720 3.212 1.00 82.62 94 PRO A CA 1
ATOM 780 C C . PRO A 1 94 ? -3.527 6.928 4.640 1.00 82.62 94 PRO A C 1
ATOM 782 O O . PRO A 1 94 ? -3.488 8.057 5.086 1.00 82.62 94 PRO A O 1
ATOM 785 N N . ILE A 1 95 ? -3.135 5.879 5.352 1.00 84.12 95 ILE A N 1
ATOM 786 C CA . ILE A 1 95 ? -2.601 5.967 6.720 1.00 84.12 95 ILE A CA 1
ATOM 787 C C . ILE A 1 95 ? -1.100 5.712 6.811 1.00 84.12 95 ILE A C 1
ATOM 789 O O . ILE A 1 95 ? -0.432 6.190 7.724 1.00 84.12 95 ILE A O 1
ATOM 793 N N . LEU A 1 96 ? -0.570 4.936 5.871 1.00 85.94 96 LEU A N 1
ATOM 794 C CA . LEU A 1 96 ? 0.828 4.546 5.823 1.00 85.94 96 LEU A CA 1
ATOM 795 C C . LEU A 1 96 ? 1.201 4.260 4.375 1.00 85.94 96 LEU A C 1
ATOM 797 O O . LEU A 1 96 ? 0.403 3.689 3.640 1.00 85.94 96 LEU A O 1
ATOM 801 N N . ARG A 1 97 ? 2.425 4.605 3.990 1.00 87.62 97 ARG A N 1
ATOM 802 C CA . ARG A 1 97 ? 2.931 4.477 2.626 1.00 87.62 97 ARG A CA 1
ATOM 803 C C . ARG A 1 97 ? 4.268 3.744 2.620 1.00 87.62 97 ARG A C 1
ATOM 805 O O . ARG A 1 97 ? 5.107 4.006 3.479 1.00 87.62 97 ARG A O 1
ATOM 812 N N . SER A 1 98 ? 4.467 2.832 1.669 1.00 89.69 98 SER A N 1
ATOM 813 C CA . SER A 1 98 ? 5.769 2.197 1.442 1.00 89.69 98 SER A CA 1
ATOM 814 C C . SER A 1 98 ? 6.759 3.160 0.791 1.00 89.69 98 SER A C 1
ATOM 816 O O . SER A 1 98 ? 6.369 4.144 0.159 1.00 89.69 98 SER A O 1
ATOM 818 N N . ASN A 1 99 ? 8.042 2.809 0.844 1.00 89.12 99 ASN A N 1
ATOM 819 C CA . ASN A 1 99 ? 9.011 3.319 -0.122 1.00 89.12 99 ASN A CA 1
ATOM 820 C C . ASN A 1 99 ? 8.603 2.942 -1.551 1.00 89.12 99 ASN A C 1
ATOM 822 O O . ASN A 1 99 ? 7.801 2.022 -1.767 1.00 89.12 99 ASN A O 1
ATOM 826 N N . VAL A 1 100 ? 9.166 3.660 -2.517 1.00 87.69 100 VAL A N 1
ATOM 827 C CA . VAL A 1 100 ? 8.994 3.337 -3.928 1.00 87.69 100 VAL A CA 1
ATOM 828 C C . VAL A 1 100 ? 9.907 2.167 -4.259 1.00 87.69 100 VAL A C 1
ATOM 830 O O . VAL A 1 100 ? 11.120 2.259 -4.096 1.00 87.69 100 VAL A O 1
ATOM 833 N N . LEU A 1 101 ? 9.311 1.071 -4.708 1.00 90.12 101 LEU A N 1
ATOM 834 C CA . LEU A 1 101 ? 9.999 -0.091 -5.243 1.00 90.12 101 LEU A CA 1
ATOM 835 C C . LEU A 1 101 ? 10.179 0.095 -6.750 1.00 90.12 101 LEU A C 1
ATOM 837 O O . LEU A 1 101 ? 9.198 0.245 -7.477 1.00 90.12 101 LEU A O 1
ATOM 841 N N . PHE A 1 102 ? 11.417 0.041 -7.216 1.00 87.56 102 PHE A N 1
ATOM 842 C CA . PHE A 1 102 ? 11.788 -0.023 -8.623 1.00 87.56 102 PHE A CA 1
ATOM 843 C C . PHE A 1 102 ? 12.244 -1.441 -8.963 1.00 87.56 102 PHE A C 1
ATOM 845 O O . PHE A 1 102 ? 13.089 -2.004 -8.266 1.00 87.56 102 PHE A O 1
ATOM 852 N N . ILE A 1 103 ? 11.675 -2.005 -10.028 1.00 85.69 103 ILE A N 1
ATOM 853 C CA . ILE A 1 103 ? 12.117 -3.277 -10.602 1.00 85.69 103 ILE A CA 1
ATOM 854 C C . ILE A 1 103 ? 12.935 -2.940 -11.848 1.00 85.69 103 ILE A C 1
ATOM 856 O O . ILE A 1 103 ? 12.392 -2.446 -12.840 1.00 85.69 103 ILE A O 1
ATOM 860 N N . CYS A 1 104 ? 14.241 -3.175 -11.771 1.00 82.75 104 CYS A N 1
ATOM 861 C CA . CYS A 1 104 ? 15.183 -2.950 -12.859 1.00 82.75 104 CYS A CA 1
ATOM 862 C C . CYS A 1 104 ? 14.957 -3.936 -14.016 1.00 82.75 104 CYS A C 1
ATOM 864 O O . CYS A 1 104 ? 14.378 -5.009 -13.841 1.00 82.75 104 CYS A O 1
ATOM 866 N N . ASP A 1 105 ? 15.490 -3.611 -15.197 1.00 81.12 105 ASP A N 1
ATOM 867 C CA . ASP A 1 105 ? 15.390 -4.478 -16.383 1.00 81.12 105 ASP A CA 1
ATOM 868 C C . ASP A 1 105 ? 16.107 -5.835 -16.195 1.00 81.12 105 ASP A C 1
ATOM 870 O O . ASP A 1 105 ? 15.749 -6.819 -16.839 1.00 81.12 105 ASP A O 1
ATOM 874 N N . ASP A 1 106 ? 17.092 -5.909 -15.291 1.00 83.88 106 ASP A N 1
ATOM 875 C CA . ASP A 1 106 ? 17.790 -7.143 -14.900 1.00 83.88 106 ASP A CA 1
ATOM 876 C C . ASP A 1 106 ? 17.070 -7.933 -13.786 1.00 83.88 106 ASP A C 1
ATOM 878 O O . ASP A 1 106 ? 17.562 -8.970 -13.342 1.00 83.88 106 ASP A O 1
ATOM 882 N N . GLY A 1 107 ? 15.904 -7.456 -13.335 1.00 79.94 107 GLY A N 1
ATOM 883 C CA . GLY A 1 107 ? 15.122 -8.043 -12.249 1.00 79.94 107 GLY A CA 1
ATOM 88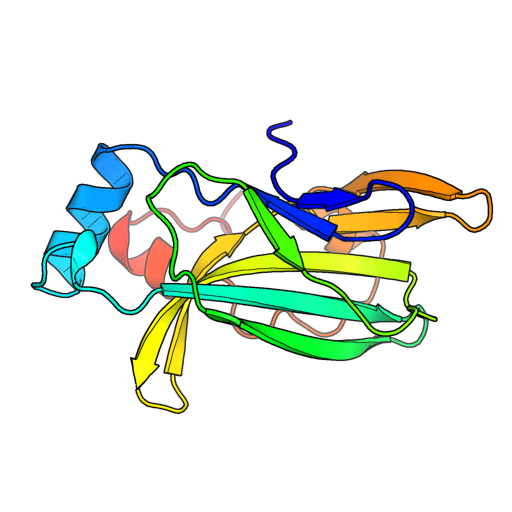4 C C . GLY A 1 107 ? 15.594 -7.666 -10.843 1.00 79.94 107 GLY A C 1
ATOM 885 O O . GLY A 1 107 ? 14.979 -8.107 -9.871 1.00 79.94 107 GLY A O 1
ATOM 886 N N . SER A 1 108 ? 16.649 -6.854 -10.704 1.00 86.31 108 SER A N 1
ATOM 887 C CA . SER A 1 108 ? 17.072 -6.338 -9.401 1.00 86.31 108 SER A CA 1
ATOM 888 C C . SER A 1 108 ? 16.050 -5.353 -8.822 1.00 86.31 108 SER A C 1
ATOM 890 O O . SER A 1 108 ? 15.289 -4.705 -9.546 1.00 86.31 108 SER A O 1
ATOM 892 N N . LEU A 1 109 ? 16.013 -5.270 -7.490 1.00 88.25 109 LEU A N 1
ATOM 893 C CA . LEU A 1 109 ? 15.087 -4.412 -6.755 1.00 88.25 109 LEU A CA 1
ATOM 894 C C . LEU A 1 109 ? 15.842 -3.237 -6.153 1.00 88.25 109 LEU A C 1
ATOM 896 O O . LEU A 1 109 ? 16.855 -3.423 -5.478 1.00 88.25 109 LEU A O 1
ATOM 900 N N . MET A 1 110 ? 15.316 -2.035 -6.355 1.00 88.88 110 MET A N 1
ATOM 901 C CA . MET A 1 110 ? 15.798 -0.833 -5.686 1.00 88.88 110 MET A CA 1
ATOM 902 C C . MET A 1 110 ? 14.661 -0.176 -4.921 1.00 88.88 110 MET A C 1
ATOM 904 O O . MET A 1 110 ? 13.539 -0.080 -5.416 1.00 88.88 110 MET A O 1
ATOM 908 N N . TYR A 1 111 ? 14.969 0.326 -3.731 1.00 89.50 111 TYR A N 1
ATOM 909 C CA . TYR A 1 111 ? 14.032 1.101 -2.933 1.00 89.50 111 TYR A CA 1
ATOM 910 C C . TYR A 1 111 ? 14.501 2.542 -2.851 1.00 89.50 111 TYR A C 1
ATOM 912 O O . TYR A 1 111 ? 15.661 2.812 -2.548 1.00 89.50 111 TYR A O 1
ATOM 920 N N . SER A 1 112 ? 13.577 3.464 -3.086 1.00 86.81 112 SER A N 1
ATOM 921 C CA . SER A 1 112 ? 13.795 4.887 -2.873 1.00 86.81 112 SER A CA 1
ATOM 922 C C . SER A 1 112 ? 12.793 5.401 -1.857 1.00 86.81 112 SER A C 1
ATOM 924 O O . SER A 1 112 ? 11.597 5.099 -1.932 1.00 86.81 112 SER A O 1
ATOM 926 N N . ASP A 1 113 ? 13.264 6.227 -0.926 1.00 86.31 113 ASP A N 1
ATOM 927 C CA . ASP A 1 113 ? 12.356 7.100 -0.197 1.00 86.31 113 ASP A CA 1
ATOM 928 C C . ASP A 1 113 ? 11.688 8.084 -1.174 1.00 86.31 113 ASP A C 1
ATOM 930 O O . ASP A 1 113 ? 12.127 8.283 -2.315 1.00 86.31 113 ASP A O 1
ATOM 934 N N . TRP A 1 114 ? 10.596 8.690 -0.722 1.00 78.19 114 TRP A N 1
ATOM 935 C CA . TRP A 1 114 ? 9.783 9.561 -1.558 1.00 78.19 114 TRP A CA 1
ATOM 936 C C . TRP A 1 114 ? 10.468 10.858 -1.960 1.00 78.19 114 TRP A C 1
ATOM 938 O O . TRP A 1 114 ? 10.276 11.295 -3.092 1.00 78.19 114 TRP A O 1
ATOM 948 N N . PHE A 1 115 ? 11.273 11.452 -1.080 1.00 77.62 115 PHE A N 1
ATOM 949 C CA . PHE A 1 115 ? 11.967 12.697 -1.390 1.00 77.62 115 PHE A CA 1
ATOM 950 C C . PHE A 1 115 ? 13.003 12.470 -2.490 1.00 77.62 115 PHE A C 1
ATOM 952 O O . PHE A 1 115 ? 13.035 13.213 -3.472 1.00 77.62 115 PHE A O 1
ATOM 959 N N . SER A 1 116 ? 13.790 11.399 -2.371 1.00 80.62 116 SER A N 1
ATOM 960 C CA . SER A 1 116 ? 14.742 10.985 -3.405 1.00 80.62 116 SER A CA 1
ATOM 961 C C . SER A 1 116 ? 14.030 10.672 -4.725 1.00 80.62 116 SER A C 1
ATOM 963 O O . SER A 1 116 ? 14.422 11.184 -5.771 1.00 80.62 116 SER A O 1
ATOM 965 N N . PHE A 1 117 ? 12.918 9.930 -4.681 1.00 79.88 117 PHE A N 1
ATOM 966 C CA . PHE A 1 117 ? 12.158 9.571 -5.882 1.00 79.88 117 PHE A CA 1
ATOM 967 C C . PHE A 1 117 ? 11.597 10.800 -6.613 1.00 79.88 117 PHE A C 1
ATOM 969 O O . PHE A 1 117 ? 11.679 10.887 -7.836 1.00 79.88 117 PHE A O 1
ATOM 976 N N . GLN A 1 118 ? 11.054 11.772 -5.877 1.00 76.25 118 GLN A N 1
ATOM 977 C CA . GLN A 1 118 ? 10.522 13.010 -6.453 1.00 76.25 118 GLN A CA 1
ATOM 978 C C . GLN A 1 118 ? 11.603 13.917 -7.038 1.00 76.25 118 GLN A C 1
ATOM 980 O O . GLN A 1 118 ? 11.365 14.572 -8.049 1.00 76.25 118 GLN A O 1
ATOM 985 N N . ARG A 1 119 ? 12.779 13.979 -6.403 1.00 73.56 119 ARG A N 1
ATOM 986 C CA . ARG A 1 119 ? 13.922 14.729 -6.933 1.00 73.56 119 ARG A CA 1
ATOM 987 C C . ARG A 1 119 ? 14.376 14.146 -8.267 1.00 73.56 119 ARG A C 1
ATOM 989 O O . ARG A 1 119 ? 14.653 14.893 -9.202 1.00 73.56 119 ARG A O 1
ATOM 996 N N . ASP A 1 120 ? 14.457 12.822 -8.335 1.00 72.06 120 ASP A N 1
ATOM 997 C CA . ASP A 1 120 ? 15.109 12.139 -9.445 1.00 72.06 120 ASP A CA 1
ATOM 998 C C . ASP A 1 120 ? 14.140 11.876 -10.608 1.00 72.06 120 ASP A C 1
ATOM 1000 O O . ASP A 1 120 ? 14.582 11.653 -11.737 1.00 72.06 120 ASP A O 1
ATOM 1004 N N . HIS A 1 121 ? 12.823 11.869 -10.371 1.00 67.56 121 HIS A N 1
ATOM 1005 C CA . HIS A 1 121 ? 11.804 11.608 -11.391 1.00 67.56 121 HIS A CA 1
ATOM 1006 C C . HIS A 1 121 ? 10.768 12.733 -11.388 1.00 67.56 121 HIS A C 1
ATOM 1008 O O . HIS A 1 121 ? 10.108 12.966 -10.377 1.00 67.56 121 HIS A O 1
ATOM 1014 N N . ALA A 1 122 ? 10.571 13.383 -12.544 1.00 54.31 122 ALA A N 1
ATOM 1015 C CA . ALA A 1 122 ? 9.506 14.362 -12.797 1.00 54.31 122 ALA A CA 1
ATOM 1016 C C . ALA A 1 122 ? 8.121 13.681 -12.820 1.00 54.31 122 ALA A C 1
ATOM 1018 O O . ALA A 1 122 ? 7.405 13.705 -13.821 1.00 54.31 122 ALA A O 1
ATOM 1019 N N . SER A 1 123 ? 7.786 12.987 -11.736 1.00 50.75 123 SER A N 1
ATOM 1020 C CA . SER A 1 123 ? 6.528 12.286 -11.539 1.00 50.75 123 SER A CA 1
ATOM 1021 C C . SER A 1 123 ? 5.408 13.308 -11.355 1.00 50.75 123 SER A C 1
ATOM 1023 O O . SER A 1 123 ? 5.657 14.393 -10.817 1.00 50.75 123 SER A O 1
ATOM 1025 N N . PRO A 1 124 ? 4.167 12.993 -11.775 1.00 48.28 124 PRO A N 1
ATOM 1026 C CA . PRO A 1 124 ? 3.032 13.859 -11.501 1.00 48.28 124 PRO A CA 1
ATOM 1027 C C . PRO A 1 124 ? 2.982 14.174 -10.000 1.00 48.28 124 PRO A C 1
ATOM 1029 O O . PRO A 1 124 ? 3.303 13.293 -9.189 1.00 48.28 124 PRO A O 1
ATOM 1032 N N . PRO A 1 125 ? 2.624 15.419 -9.627 1.00 46.03 125 PRO A N 1
ATOM 1033 C CA . PRO A 1 125 ? 2.546 15.823 -8.235 1.00 46.03 125 PRO A CA 1
ATOM 1034 C C . PRO A 1 125 ? 1.721 14.782 -7.497 1.00 46.03 125 PRO A C 1
ATOM 1036 O O . PRO A 1 125 ? 0.652 14.381 -7.966 1.00 46.03 125 PRO A O 1
ATOM 1039 N N . LEU A 1 126 ? 2.286 14.300 -6.391 1.00 49.09 126 LEU A N 1
ATOM 1040 C CA . LEU A 1 126 ? 1.632 13.415 -5.444 1.00 49.09 126 LEU A CA 1
ATOM 1041 C C . LEU A 1 126 ? 0.151 13.787 -5.372 1.00 49.09 126 LEU A C 1
ATOM 1043 O O . LEU A 1 126 ? -0.171 14.903 -4.970 1.00 49.09 126 LEU A O 1
ATOM 1047 N N . LEU A 1 127 ? -0.731 12.872 -5.786 1.00 47.66 127 LEU A N 1
ATOM 1048 C CA . LEU A 1 127 ? -2.141 12.929 -5.416 1.00 47.66 127 LEU A CA 1
ATOM 1049 C C . LEU A 1 127 ? -2.165 13.059 -3.893 1.00 47.66 127 LEU A C 1
ATOM 1051 O O . LEU A 1 127 ? -1.886 12.083 -3.198 1.00 47.66 127 LEU A O 1
ATOM 1055 N N . GLU A 1 128 ? -2.370 14.296 -3.443 1.00 42.97 128 GLU A N 1
ATOM 1056 C CA . GLU A 1 128 ? -2.541 14.750 -2.067 1.00 42.97 128 GLU A CA 1
ATOM 1057 C C . GLU A 1 128 ? -1.740 13.915 -1.067 1.00 42.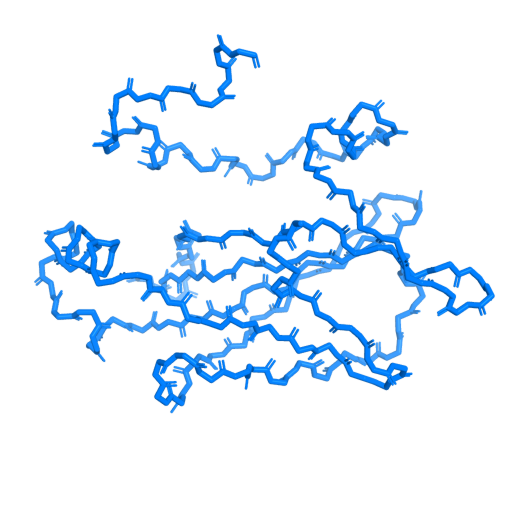97 128 GLU A C 1
ATOM 1059 O O . GLU A 1 128 ? -2.231 13.001 -0.403 1.00 42.97 128 GLU A O 1
ATOM 1064 N N . GLN A 1 129 ? -0.450 14.230 -0.995 1.00 44.66 129 GLN A N 1
ATOM 1065 C CA . GLN A 1 129 ? 0.422 13.828 0.097 1.00 44.66 129 GLN A CA 1
ATOM 1066 C C . GLN A 1 129 ? -0.294 14.122 1.425 1.00 44.66 129 GLN A C 1
ATOM 1068 O O . GLN A 1 129 ? -0.506 15.283 1.734 1.00 44.66 129 GLN A O 1
ATOM 1073 N N . ASN A 1 130 ? -0.725 13.074 2.139 1.00 44.97 130 ASN A N 1
ATOM 1074 C CA . ASN A 1 130 ? -0.964 12.979 3.588 1.00 44.97 130 ASN A CA 1
ATOM 1075 C C . ASN A 1 130 ? -1.308 14.266 4.373 1.00 44.97 130 ASN A C 1
ATOM 1077 O O . ASN A 1 130 ? -0.890 14.401 5.520 1.00 44.97 130 ASN A O 1
ATOM 1081 N N . THR A 1 131 ? -2.119 15.178 3.836 1.00 44.06 131 THR A N 1
ATOM 1082 C CA . THR A 1 131 ? -2.501 16.412 4.544 1.00 44.06 131 THR A CA 1
ATOM 1083 C C . THR A 1 131 ? -3.198 16.078 5.850 1.00 44.06 131 THR A C 1
ATOM 1085 O O . THR A 1 131 ? -2.990 16.743 6.857 1.00 44.06 131 THR A O 1
ATOM 1088 N N . TRP A 1 132 ? -3.955 14.979 5.875 1.00 48.50 132 TRP A N 1
ATOM 1089 C CA . TRP A 1 132 ? -4.597 14.494 7.088 1.00 48.50 132 TRP A CA 1
ATOM 1090 C C . TRP A 1 132 ? -3.570 14.212 8.212 1.00 48.50 132 TRP A C 1
ATOM 1092 O O . TRP A 1 132 ? -3.802 14.679 9.315 1.00 48.50 132 TRP A O 1
ATOM 1102 N N . TRP A 1 133 ? -2.408 13.580 7.970 1.00 42.16 133 TRP A N 1
ATOM 1103 C CA . TRP A 1 133 ? -1.406 13.302 9.026 1.00 42.16 133 TRP A CA 1
ATOM 1104 C C . TRP A 1 133 ? -0.758 14.569 9.611 1.00 42.16 133 TRP A C 1
ATOM 1106 O O . TRP A 1 133 ? -0.532 14.649 10.824 1.00 42.16 133 TRP A O 1
ATOM 1116 N N . GLU A 1 134 ? -0.517 15.581 8.773 1.00 44.66 134 GLU A N 1
ATOM 1117 C CA . GLU A 1 134 ? -0.015 16.894 9.204 1.00 44.66 134 GLU A CA 1
ATOM 1118 C C . GLU A 1 134 ? -1.043 17.620 10.099 1.00 44.66 134 GLU A C 1
ATOM 1120 O O . GLU A 1 134 ? -0.663 18.248 11.089 1.00 44.66 134 GLU A O 1
ATOM 1125 N N . PHE A 1 135 ? -2.350 17.440 9.847 1.00 42.41 135 PHE A N 1
ATOM 1126 C CA . PHE A 1 135 ? -3.414 17.925 10.741 1.00 42.41 135 PHE A CA 1
ATOM 1127 C C . PHE A 1 135 ? -3.435 17.231 12.118 1.00 42.41 135 PHE A C 1
ATOM 1129 O O . PHE A 1 135 ? -3.920 17.834 13.075 1.00 42.41 135 PHE A O 1
ATOM 1136 N N . PHE A 1 136 ? -2.936 15.993 12.252 1.00 37.28 136 PHE A N 1
ATOM 1137 C CA . PHE A 1 136 ? -2.993 15.237 13.518 1.00 37.28 136 PHE A CA 1
ATOM 1138 C C . PHE A 1 136 ? -1.791 15.446 14.431 1.00 37.28 136 PHE A C 1
ATOM 1140 O O . PHE A 1 136 ? -1.944 15.414 15.650 1.00 37.28 136 PHE A O 1
ATOM 1147 N N . THR A 1 137 ? -0.599 15.622 13.865 1.00 41.62 137 THR A N 1
ATOM 1148 C CA . THR A 1 137 ? 0.645 15.695 14.650 1.00 41.62 137 THR A CA 1
ATOM 1149 C C . THR A 1 137 ? 1.130 17.123 14.876 1.00 41.62 137 THR A C 1
ATOM 1151 O O . THR A 1 137 ? 1.980 17.342 15.735 1.00 41.62 137 THR A O 1
ATOM 1154 N N . GLY A 1 138 ? 0.625 18.095 14.106 1.00 35.06 138 GLY A N 1
ATOM 1155 C CA . GLY A 1 138 ? 1.180 19.450 14.064 1.00 35.06 138 GLY A CA 1
ATOM 1156 C C . GLY A 1 138 ? 2.553 19.530 13.384 1.00 35.06 138 GLY A C 1
ATOM 1157 O O . GLY A 1 138 ? 3.121 20.616 13.296 1.00 35.06 138 GLY A O 1
ATOM 1158 N N . TYR A 1 139 ? 3.082 18.407 12.885 1.00 34.44 139 TYR A N 1
ATOM 1159 C CA . TYR A 1 139 ? 4.331 18.343 12.139 1.00 34.44 139 TYR A CA 1
ATOM 1160 C C . TYR A 1 139 ? 4.034 18.257 10.642 1.00 34.44 139 TYR A C 1
ATOM 1162 O O . TYR A 1 139 ? 3.432 17.298 10.161 1.00 34.44 139 TYR A O 1
ATOM 1170 N N . SER A 1 140 ? 4.485 19.274 9.913 1.00 34.47 140 SER A N 1
ATOM 1171 C CA . SER A 1 140 ? 4.565 19.260 8.456 1.00 34.47 140 SER A CA 1
ATOM 1172 C C . SER A 1 140 ? 5.799 18.452 8.050 1.00 34.47 140 SER A C 1
ATOM 1174 O O . SER A 1 140 ? 6.914 18.762 8.470 1.00 34.47 140 SER A O 1
ATOM 1176 N N . LEU A 1 141 ? 5.612 17.412 7.233 1.00 39.50 141 LEU A N 1
ATOM 1177 C CA . LEU A 1 141 ? 6.730 16.695 6.598 1.00 39.50 141 LEU A CA 1
ATOM 1178 C C . LEU A 1 141 ? 7.272 17.470 5.389 1.00 39.50 141 LEU A C 1
ATOM 1180 O O . LEU A 1 141 ? 8.267 17.075 4.797 1.00 39.50 141 LEU A O 1
ATOM 1184 N N . SER A 1 142 ? 6.622 18.575 5.031 1.00 33.69 142 SER A N 1
ATOM 1185 C CA . SER A 1 142 ? 7.039 19.523 4.000 1.00 33.69 142 SER A CA 1
ATOM 1186 C C . SER A 1 142 ? 7.952 20.646 4.533 1.00 33.69 142 SER A C 1
ATOM 1188 O O . SER A 1 142 ? 8.375 21.498 3.754 1.00 33.69 142 SER A O 1
ATOM 1190 N N . ALA A 1 143 ? 8.283 20.650 5.832 1.00 32.69 143 ALA A N 1
ATOM 1191 C CA . ALA A 1 143 ? 9.065 21.704 6.488 1.00 32.69 143 ALA A CA 1
ATOM 1192 C C . ALA A 1 143 ? 10.537 21.353 6.808 1.00 32.69 143 ALA A C 1
ATOM 1194 O O . ALA A 1 143 ? 11.194 22.135 7.498 1.00 32.69 143 ALA A O 1
ATOM 1195 N N . HIS A 1 144 ? 11.078 20.236 6.306 1.00 34.81 144 HIS A N 1
ATOM 1196 C CA . HIS A 1 144 ? 12.503 19.896 6.438 1.00 34.81 144 HIS A CA 1
ATOM 1197 C C . HIS A 1 144 ? 13.102 19.352 5.144 1.00 34.81 144 HIS A C 1
ATOM 1199 O O . HIS A 1 144 ? 12.481 18.450 4.544 1.00 34.81 144 HIS A O 1
#

Foldseek 3Di:
DPAQWDDPPFWIKGFQADDPVLQVLVCVVVVHHSVPFWKWKWKWFAALVLDIDIDIGTDPDDHGDIDIGGDDDDPTFKMKIFIFTPPDPPDTQGSDIGFIWGQDPVRDIDGDHPVVVVVVGVHDPPPDDPPVVCVRPVDDPVPD